Protein AF-A0A957CYF1-F1 (afdb_monomer_lite)

Foldseek 3Di:
DDDDDDDDDPDDDDDDDDDDDDDDDDDDDDDDPDDPDDDDDPDPPPDPPPPPPPPPPDPQPDDWDWAWDDQPEDEDDPWDKTKTWTWDAPDSVDRDDIKTKIKIKTAAPDPAADPDAAEDDDDDPQDAFSNCVNVVCVVCVVRSNHHIYMYIADPQHDPIPPHVDDVVVVVVVVVVVVVVVD

Sequence (182 aa):
MIHGVWVILFTGLWLTGCKSQATPEPVSTVSATETAVSSPTPRPTISPTLPPTVPPTNTPTYIPIFETADCRFTFTVDADIQCGYLIVPEDRANPGRTIRLHVAIVSSKSSDPAPDPVVYLNGGPGIHTLIATDYFVTLFDDILAQRDLILFDQRGTGYSEPALDCPETTEAVFAHIESDLD

pLDDT: mean 81.17, std 20.59, range [35.91, 98.69]

Structure (mmCIF, N/CA/C/O backbone):
data_AF-A0A957CYF1-F1
#
_entry.id   AF-A0A957CYF1-F1
#
loop_
_atom_site.group_PDB
_atom_site.id
_atom_site.type_symbol
_atom_site.label_atom_id
_atom_site.label_alt_id
_atom_site.label_comp_id
_atom_site.label_asym_id
_atom_site.label_entity_id
_atom_site.label_seq_id
_atom_site.pdbx_PDB_ins_code
_atom_site.Cartn_x
_atom_site.Cartn_y
_atom_site.Cartn_z
_atom_site.occupancy
_atom_site.B_iso_or_equiv
_atom_site.auth_seq_id
_atom_site.auth_comp_id
_atom_site.auth_asym_id
_atom_site.auth_atom_id
_atom_site.pdbx_PDB_model_num
ATOM 1 N N . MET A 1 1 ? 21.538 56.966 -51.058 1.00 35.91 1 MET A N 1
ATOM 2 C CA . MET A 1 1 ? 21.424 58.150 -50.182 1.00 35.91 1 MET A CA 1
ATOM 3 C C . MET A 1 1 ? 21.190 57.667 -48.751 1.00 35.91 1 MET A C 1
ATOM 5 O O . MET A 1 1 ? 20.213 56.972 -48.543 1.00 35.91 1 MET A O 1
ATOM 9 N N . ILE A 1 2 ? 22.223 57.763 -47.898 1.00 39.91 2 ILE A N 1
ATOM 10 C CA . ILE A 1 2 ? 22.269 58.520 -46.616 1.00 39.91 2 ILE A CA 1
ATOM 11 C C . ILE A 1 2 ? 21.519 57.802 -45.465 1.00 39.91 2 ILE A C 1
ATOM 13 O O . ILE A 1 2 ? 20.300 57.788 -45.444 1.00 39.91 2 ILE A O 1
ATOM 17 N N . HIS A 1 3 ? 22.223 56.962 -44.688 1.00 37.62 3 HIS A N 1
ATOM 18 C CA . HIS A 1 3 ? 22.737 57.180 -43.307 1.00 37.62 3 HIS A CA 1
ATOM 19 C C . HIS A 1 3 ? 21.686 57.083 -42.186 1.00 37.62 3 HIS A C 1
ATOM 21 O O . HIS A 1 3 ? 20.697 57.802 -42.200 1.00 37.62 3 HIS A O 1
ATOM 27 N N . GLY A 1 4 ? 21.975 56.272 -41.158 1.00 42.53 4 GLY A N 1
ATOM 28 C CA . GLY A 1 4 ? 21.226 56.296 -39.897 1.00 42.53 4 GLY A CA 1
ATOM 29 C C . GLY A 1 4 ? 21.506 55.130 -38.950 1.00 42.53 4 GLY A C 1
ATOM 30 O O . GLY A 1 4 ? 20.624 54.323 -38.694 1.00 42.53 4 GLY A O 1
ATOM 31 N N . VAL A 1 5 ? 22.736 55.038 -38.443 1.00 46.31 5 VAL A N 1
ATOM 32 C CA . VAL A 1 5 ? 23.133 54.189 -37.306 1.00 46.31 5 VAL A CA 1
ATOM 33 C C . VAL A 1 5 ? 22.483 54.713 -36.024 1.00 46.31 5 VAL A C 1
ATOM 35 O O . VAL A 1 5 ? 22.627 55.900 -35.768 1.00 46.31 5 VAL A O 1
ATOM 38 N N . TRP A 1 6 ? 21.892 53.849 -35.188 1.00 39.19 6 TRP A N 1
ATOM 39 C CA . TRP A 1 6 ? 21.914 54.009 -33.724 1.00 39.19 6 TRP A CA 1
ATOM 40 C C . TRP A 1 6 ? 22.028 52.643 -33.041 1.00 39.19 6 TRP A C 1
ATOM 42 O O . TRP A 1 6 ? 21.091 51.855 -32.962 1.00 39.19 6 TRP A O 1
ATOM 52 N N . VAL A 1 7 ? 23.248 52.390 -32.576 1.00 43.16 7 VAL A N 1
ATOM 53 C CA . VAL A 1 7 ? 23.640 51.337 -31.643 1.00 43.16 7 VAL A CA 1
ATOM 54 C C . VAL A 1 7 ? 23.098 51.720 -30.267 1.00 43.16 7 VAL A C 1
ATOM 56 O O . VAL A 1 7 ? 23.453 52.778 -29.752 1.00 43.16 7 VAL A O 1
ATOM 59 N N . ILE A 1 8 ? 22.267 50.874 -29.655 1.00 50.72 8 ILE A N 1
ATOM 60 C CA . ILE A 1 8 ? 21.931 51.000 -28.232 1.00 50.72 8 ILE A CA 1
ATOM 61 C C . ILE A 1 8 ? 22.809 50.013 -27.463 1.00 50.72 8 ILE A C 1
ATOM 63 O O . ILE A 1 8 ? 22.569 48.809 -27.437 1.00 50.72 8 ILE A O 1
ATOM 67 N N . LEU A 1 9 ? 23.868 50.566 -26.874 1.00 44.84 9 LEU A N 1
ATOM 68 C CA . LEU A 1 9 ? 24.709 49.951 -25.853 1.00 44.84 9 LEU A CA 1
ATOM 69 C C . LEU A 1 9 ? 23.899 49.801 -24.557 1.00 44.84 9 LEU A C 1
ATOM 71 O O . LEU A 1 9 ? 23.613 50.798 -23.899 1.00 44.84 9 LEU A O 1
ATOM 75 N N . PHE A 1 10 ? 23.578 48.571 -24.154 1.00 43.03 10 PHE A N 1
ATOM 76 C CA . PHE A 1 10 ? 23.208 48.283 -22.767 1.00 43.03 10 PHE A CA 1
ATOM 77 C C . PHE A 1 10 ? 24.483 48.011 -21.967 1.00 43.03 10 PHE A C 1
ATOM 79 O O . PHE A 1 10 ? 25.045 46.916 -21.974 1.00 43.03 10 PHE A O 1
ATOM 86 N N . THR A 1 11 ? 24.969 49.057 -21.307 1.00 50.25 11 THR A N 1
ATOM 87 C CA . THR A 1 11 ? 26.014 48.984 -20.289 1.00 50.25 11 THR A CA 1
ATOM 88 C C . THR A 1 11 ? 25.528 48.146 -19.110 1.00 50.25 11 THR A C 1
ATOM 90 O O . THR A 1 11 ? 24.538 48.487 -18.464 1.00 50.25 11 THR A O 1
ATOM 93 N N . GLY A 1 12 ? 26.239 47.052 -18.835 1.00 46.12 12 GLY A N 1
ATOM 94 C CA . GLY A 1 12 ? 26.025 46.204 -17.670 1.00 46.12 12 GLY A CA 1
ATOM 95 C C . GLY A 1 12 ? 26.302 46.961 -16.373 1.00 46.12 12 GLY A C 1
ATOM 96 O O . GLY A 1 12 ? 27.411 47.444 -16.143 1.00 46.12 12 GLY A O 1
ATOM 97 N N . LEU A 1 13 ? 25.280 47.046 -15.525 1.00 50.00 13 LEU A N 1
ATOM 98 C CA . LEU A 1 13 ? 25.379 47.547 -14.163 1.00 50.00 13 LEU A CA 1
ATOM 99 C C . LEU A 1 13 ? 25.848 46.396 -13.265 1.00 50.00 13 LEU A C 1
ATOM 101 O O . LEU A 1 13 ? 25.079 45.505 -12.912 1.00 50.00 13 LEU A O 1
ATOM 105 N N . TRP A 1 14 ? 27.137 46.406 -12.937 1.00 41.78 14 TRP A N 1
ATOM 106 C CA . TRP A 1 14 ? 27.725 45.532 -11.929 1.00 41.78 14 TRP A CA 1
ATOM 107 C C . TRP A 1 14 ? 27.227 45.959 -10.546 1.00 41.78 14 TRP A C 1
ATOM 109 O O . TRP A 1 14 ? 27.668 46.972 -10.008 1.00 41.78 14 TRP A O 1
ATOM 119 N N . LEU A 1 15 ? 26.313 45.182 -9.965 1.00 48.03 15 LEU A N 1
ATOM 120 C CA . LEU A 1 15 ? 26.029 45.237 -8.535 1.00 48.03 15 LEU A CA 1
ATOM 121 C C . LEU A 1 15 ? 27.096 44.414 -7.810 1.00 48.03 15 LEU A C 1
ATOM 123 O O . LEU A 1 15 ? 27.137 43.185 -7.863 1.00 48.03 15 LEU A O 1
ATOM 127 N N . THR A 1 16 ? 28.005 45.146 -7.184 1.00 54.62 16 THR A N 1
ATOM 128 C CA . THR A 1 16 ? 29.065 44.686 -6.294 1.00 54.62 16 THR A CA 1
ATOM 129 C C . THR A 1 16 ? 28.476 43.866 -5.146 1.00 54.62 16 THR A C 1
ATOM 131 O O . THR A 1 16 ? 27.739 44.382 -4.310 1.00 54.62 16 THR A O 1
ATOM 134 N N . GLY A 1 17 ? 28.821 42.579 -5.093 1.00 44.00 17 GLY A N 1
ATOM 135 C CA . GLY A 1 17 ? 28.510 41.714 -3.959 1.00 44.00 17 GLY A CA 1
ATOM 136 C C . GLY A 1 17 ? 29.271 42.137 -2.699 1.00 44.00 17 GLY A C 1
ATOM 137 O O . GLY A 1 17 ? 30.479 42.384 -2.741 1.00 44.00 17 GLY A O 1
ATOM 138 N N . CYS A 1 18 ? 28.571 42.183 -1.565 1.00 44.91 18 CYS A N 1
ATOM 139 C CA . CYS A 1 18 ? 29.176 42.280 -0.240 1.00 44.91 18 CYS A CA 1
ATOM 140 C C . CYS A 1 18 ? 29.977 41.004 0.051 1.00 44.91 18 CYS A C 1
ATOM 142 O O . CYS A 1 18 ? 29.428 39.955 0.380 1.00 44.91 18 CYS A O 1
ATOM 144 N N . LYS A 1 19 ? 31.300 41.101 -0.067 1.00 39.59 19 LYS A N 1
ATOM 145 C CA . LYS A 1 19 ? 32.243 40.073 0.368 1.00 39.59 19 LYS A CA 1
ATOM 146 C C . LYS A 1 19 ? 32.395 40.193 1.889 1.00 39.59 19 LYS A C 1
ATOM 148 O O . LYS A 1 19 ? 33.107 41.071 2.366 1.00 39.59 19 LYS A O 1
ATOM 153 N N . SER A 1 20 ? 31.693 39.351 2.646 1.00 43.12 20 SER A N 1
ATOM 154 C CA . SER A 1 20 ? 31.900 39.223 4.094 1.00 43.12 20 SER A CA 1
ATOM 155 C C . SER A 1 20 ? 33.261 38.564 4.331 1.00 43.12 20 SER A C 1
ATOM 157 O O . SER A 1 20 ? 33.451 37.386 4.026 1.00 43.12 20 SER A O 1
ATOM 159 N N . GLN A 1 21 ? 34.244 39.343 4.783 1.00 43.91 21 GLN A N 1
ATOM 160 C CA . GLN A 1 21 ? 35.520 38.825 5.266 1.00 43.91 21 GLN A CA 1
ATOM 161 C C . GLN A 1 21 ? 35.350 38.453 6.737 1.00 43.91 21 GLN A C 1
ATOM 163 O O . GLN A 1 21 ? 35.356 39.317 7.608 1.00 43.91 21 GLN A O 1
ATOM 168 N N . ALA A 1 22 ? 35.197 37.159 7.008 1.00 49.16 22 ALA A N 1
ATOM 169 C CA . ALA A 1 22 ? 35.424 36.625 8.340 1.00 49.16 22 ALA A CA 1
ATOM 170 C C . ALA A 1 22 ? 36.941 36.543 8.569 1.00 49.16 22 ALA A C 1
ATOM 172 O O . ALA A 1 22 ? 37.646 35.793 7.893 1.00 49.16 22 ALA A O 1
ATOM 173 N N . THR A 1 23 ? 37.441 37.355 9.494 1.00 49.06 23 THR A N 1
ATOM 174 C CA . THR A 1 23 ? 38.802 37.276 10.031 1.00 49.06 23 THR A CA 1
ATOM 175 C C . THR A 1 23 ? 38.924 35.993 10.859 1.00 49.06 23 THR A C 1
ATOM 177 O O . THR A 1 23 ? 38.136 35.825 11.788 1.00 49.06 23 THR A O 1
ATOM 180 N N . PRO A 1 24 ? 39.864 35.075 10.576 1.00 46.16 24 PRO A N 1
ATOM 181 C CA . PRO A 1 24 ? 40.107 33.955 11.474 1.00 46.16 24 PRO A CA 1
ATOM 182 C C . PRO A 1 24 ? 40.856 34.451 12.720 1.00 46.16 24 PRO A C 1
ATOM 184 O O . PRO A 1 24 ? 41.910 35.081 12.616 1.00 46.16 24 PRO A O 1
ATOM 187 N N . GLU A 1 25 ? 40.297 34.178 13.899 1.00 51.97 25 GLU A N 1
ATOM 188 C CA . GLU A 1 25 ? 40.976 34.365 15.182 1.00 51.97 25 GLU A CA 1
ATOM 189 C C . GLU A 1 25 ? 42.202 33.440 15.309 1.00 51.97 25 GLU A C 1
ATOM 191 O O . GLU A 1 25 ? 42.230 32.358 14.708 1.00 51.97 25 GLU A O 1
ATOM 196 N N . PRO A 1 26 ? 43.226 33.824 16.094 1.00 50.62 26 PRO A N 1
ATOM 197 C CA . PRO A 1 26 ? 44.392 32.983 16.316 1.00 50.62 26 PRO A CA 1
ATOM 198 C C . PRO A 1 26 ? 44.005 31.777 17.181 1.00 50.62 26 PRO A C 1
ATOM 200 O O . PRO A 1 26 ? 43.889 31.865 18.403 1.00 50.62 26 PRO A O 1
ATOM 203 N N . VAL A 1 27 ? 43.824 30.624 16.538 1.00 54.25 27 VAL A N 1
ATOM 204 C CA . VAL A 1 27 ? 43.662 29.342 17.229 1.00 54.25 27 VAL A CA 1
ATOM 205 C C . VAL A 1 27 ? 44.962 29.033 17.969 1.00 54.25 27 VAL A C 1
ATOM 207 O O . VAL A 1 27 ? 46.034 28.953 17.371 1.00 54.25 27 VAL A O 1
ATOM 210 N N . SER A 1 28 ? 44.864 28.878 19.287 1.00 48.31 28 SER A N 1
ATOM 211 C CA . SER A 1 28 ? 45.978 28.456 20.133 1.00 48.31 28 SER A CA 1
ATOM 212 C C . SER A 1 28 ? 46.478 27.082 19.694 1.00 48.31 28 SER A C 1
ATOM 214 O O . SER A 1 28 ? 45.730 26.105 19.688 1.00 48.31 28 SER A O 1
ATOM 216 N N . THR A 1 29 ? 47.754 27.013 19.327 1.00 44.16 29 THR A N 1
ATOM 217 C CA . THR A 1 29 ? 48.447 25.774 18.977 1.00 44.16 29 THR A CA 1
ATOM 218 C C . THR A 1 29 ? 48.540 24.878 20.209 1.00 44.16 29 THR A C 1
ATOM 220 O O . THR A 1 29 ? 49.368 25.103 21.091 1.00 44.16 29 THR A O 1
ATOM 223 N N . VAL A 1 30 ? 47.700 23.847 20.281 1.00 53.81 30 VAL A N 1
ATOM 224 C CA . VAL A 1 30 ? 47.903 22.736 21.214 1.00 53.81 30 VAL A CA 1
ATOM 225 C C . VAL A 1 30 ? 48.860 21.756 20.543 1.00 53.81 30 VAL A C 1
ATOM 227 O O . VAL A 1 30 ? 48.537 21.181 19.505 1.00 53.81 30 VAL A O 1
ATOM 230 N N . SER A 1 31 ? 50.052 21.590 21.122 1.00 53.38 31 SER A N 1
ATOM 231 C CA . SER A 1 31 ? 50.995 20.529 20.756 1.00 53.38 31 SER A CA 1
ATOM 232 C C . SER A 1 31 ? 50.311 19.171 20.874 1.00 53.38 31 SER A C 1
ATOM 234 O O . SER A 1 31 ? 50.086 18.678 21.979 1.00 53.38 31 SER A O 1
ATOM 236 N N . ALA A 1 32 ? 50.009 18.550 19.738 1.00 53.00 32 ALA A N 1
ATOM 237 C CA . ALA A 1 32 ? 49.683 17.138 19.692 1.00 53.00 32 ALA A CA 1
ATOM 238 C C . ALA A 1 32 ? 50.988 16.349 19.856 1.00 53.00 32 ALA A C 1
ATOM 240 O O . ALA A 1 32 ? 51.851 16.353 18.981 1.00 53.00 32 ALA A O 1
ATOM 241 N N . THR A 1 33 ? 51.146 15.688 21.001 1.00 46.69 33 THR A N 1
ATOM 242 C CA . THR A 1 33 ? 52.098 14.589 21.137 1.00 46.69 33 THR A CA 1
ATOM 243 C C . THR A 1 33 ? 51.682 13.501 20.154 1.00 46.69 33 THR A C 1
ATOM 245 O O . THR A 1 33 ? 50.613 12.904 20.283 1.00 46.69 33 THR A O 1
ATOM 248 N N . GLU A 1 34 ? 52.521 13.285 19.147 1.00 53.53 34 GLU A N 1
ATOM 249 C CA . GLU A 1 34 ? 52.361 12.268 18.117 1.00 53.53 34 GLU A CA 1
ATOM 250 C C . GLU A 1 34 ? 52.464 10.885 18.774 1.00 53.53 34 GLU A C 1
ATOM 252 O O . GLU A 1 34 ? 53.539 10.326 18.982 1.00 53.53 34 GLU A O 1
ATOM 257 N N . THR A 1 35 ? 51.316 10.350 19.185 1.00 45.97 35 THR A N 1
ATOM 258 C CA . THR A 1 35 ? 51.210 8.938 19.540 1.00 45.97 35 THR A CA 1
ATOM 259 C C . THR A 1 35 ? 51.143 8.189 18.222 1.00 45.97 35 THR A C 1
ATOM 261 O O . THR A 1 35 ? 50.195 8.377 17.461 1.00 45.97 35 THR A O 1
ATOM 264 N N . ALA A 1 36 ? 52.171 7.391 17.937 1.00 57.75 36 ALA A N 1
ATOM 265 C CA . ALA A 1 36 ? 52.254 6.564 16.744 1.00 57.75 36 ALA A CA 1
ATOM 266 C C . ALA A 1 36 ? 50.940 5.790 16.541 1.00 57.75 36 ALA A C 1
ATOM 268 O O . ALA A 1 36 ? 50.605 4.880 17.303 1.00 57.75 36 ALA A O 1
ATOM 269 N N . VAL A 1 37 ? 50.185 6.184 15.514 1.00 49.81 37 VAL A N 1
ATOM 270 C CA . VAL A 1 37 ? 48.997 5.470 15.056 1.00 49.81 37 VAL A CA 1
ATOM 271 C C . VAL A 1 37 ? 49.493 4.175 14.432 1.00 49.81 37 VAL A C 1
ATOM 273 O O . VAL A 1 37 ? 50.046 4.162 13.334 1.00 49.81 37 VAL A O 1
ATOM 276 N N . SER A 1 38 ? 49.346 3.085 15.183 1.00 58.41 38 SER A N 1
ATOM 277 C CA . SER A 1 38 ? 49.507 1.731 14.667 1.00 58.41 38 SER A CA 1
ATOM 278 C C . SER A 1 38 ? 48.637 1.566 13.421 1.00 58.41 38 SER A C 1
ATOM 280 O O . SER A 1 38 ? 47.479 1.991 13.409 1.00 58.41 38 SER A O 1
ATOM 282 N N . SER A 1 39 ? 49.221 0.979 12.379 1.00 68.38 39 SER A N 1
ATOM 283 C CA . SER A 1 39 ? 48.611 0.708 11.078 1.00 68.38 39 SER A CA 1
ATOM 284 C C . SER A 1 39 ? 47.154 0.236 11.183 1.00 68.38 39 SER A C 1
ATOM 286 O O . SER A 1 39 ? 46.837 -0.552 12.079 1.00 68.38 39 SER A O 1
ATOM 288 N N . PRO A 1 40 ? 46.259 0.635 10.258 1.00 64.88 40 PRO A N 1
ATOM 289 C CA . PRO A 1 40 ? 44.903 0.112 10.245 1.00 64.88 40 PRO A CA 1
ATOM 290 C C . PRO A 1 40 ? 44.954 -1.399 10.002 1.00 64.88 40 PRO A C 1
ATOM 292 O O . PRO A 1 40 ? 45.352 -1.863 8.933 1.00 64.88 40 PRO A O 1
ATOM 295 N N . THR A 1 41 ? 44.547 -2.174 11.005 1.00 69.81 41 THR A N 1
ATOM 296 C CA . THR A 1 41 ? 44.233 -3.593 10.838 1.00 69.81 41 THR A CA 1
ATOM 297 C C . THR A 1 41 ? 43.216 -3.719 9.700 1.00 69.81 41 THR A C 1
ATOM 299 O O . THR A 1 41 ? 42.208 -3.003 9.731 1.00 69.81 41 THR A O 1
ATOM 302 N N . PRO A 1 42 ? 43.429 -4.587 8.693 1.00 62.31 42 PRO A N 1
ATOM 303 C CA . PRO A 1 42 ? 42.440 -4.796 7.646 1.00 62.31 42 PRO A CA 1
ATOM 304 C C . PRO A 1 42 ? 41.110 -5.185 8.296 1.00 62.31 42 PRO A C 1
ATOM 306 O O . PRO A 1 42 ? 41.030 -6.164 9.040 1.00 62.31 42 PRO A O 1
ATOM 309 N N . ARG A 1 43 ? 40.071 -4.376 8.053 1.00 66.19 43 ARG A N 1
ATOM 310 C CA . ARG A 1 43 ? 38.707 -4.685 8.484 1.00 66.19 43 ARG A CA 1
ATOM 311 C C . ARG A 1 43 ? 38.360 -6.053 7.889 1.00 66.19 43 ARG A C 1
ATOM 313 O O . ARG A 1 43 ? 38.506 -6.206 6.676 1.00 66.19 43 ARG A O 1
ATOM 320 N N . PRO A 1 44 ? 37.928 -7.041 8.691 1.00 61.59 44 PRO A N 1
ATOM 321 C CA . PRO A 1 44 ? 37.481 -8.303 8.133 1.00 61.59 44 PRO A CA 1
ATOM 322 C C . PRO A 1 44 ? 36.373 -8.004 7.125 1.00 61.59 44 PRO A C 1
ATOM 324 O O . PRO A 1 44 ? 35.402 -7.315 7.448 1.00 61.59 44 PRO A O 1
ATOM 327 N N . THR A 1 45 ? 36.541 -8.480 5.894 1.00 60.34 45 THR A N 1
ATOM 328 C CA . THR A 1 45 ? 35.477 -8.506 4.894 1.00 60.34 45 THR A CA 1
ATOM 329 C C . THR A 1 45 ? 34.403 -9.442 5.426 1.00 60.34 45 THR A C 1
ATOM 331 O O . THR A 1 45 ? 34.463 -10.655 5.230 1.00 60.34 45 THR A O 1
ATOM 334 N N . ILE A 1 46 ? 33.444 -8.892 6.169 1.00 58.06 46 ILE A N 1
ATOM 335 C CA . ILE A 1 46 ? 32.233 -9.610 6.539 1.00 58.06 46 ILE A CA 1
ATOM 336 C C . ILE A 1 46 ? 31.465 -9.751 5.228 1.00 58.06 46 ILE A C 1
ATOM 338 O O . ILE A 1 46 ? 30.807 -8.811 4.787 1.00 58.06 46 ILE A O 1
ATOM 342 N N . SER A 1 47 ? 31.605 -10.896 4.553 1.00 65.81 47 SER A N 1
ATOM 343 C CA . SER A 1 47 ? 30.616 -11.273 3.543 1.00 65.81 47 SER A CA 1
ATOM 344 C C . SER A 1 47 ? 29.256 -11.205 4.232 1.00 65.81 47 SER A C 1
ATOM 346 O O . SER A 1 47 ? 29.146 -11.782 5.322 1.00 65.81 47 SER A O 1
ATOM 348 N N . PRO A 1 48 ? 28.245 -10.515 3.671 1.00 63.41 48 PRO A N 1
ATOM 349 C CA . PRO A 1 48 ? 26.892 -10.593 4.190 1.00 63.41 48 PRO A CA 1
ATOM 350 C C . PRO A 1 48 ? 26.452 -12.048 4.047 1.00 63.41 48 PRO A C 1
ATOM 352 O O . PRO A 1 48 ? 25.980 -12.491 3.005 1.00 63.41 48 PRO A O 1
ATOM 355 N N . THR A 1 49 ? 26.701 -12.829 5.091 1.00 63.72 49 THR A N 1
ATOM 356 C CA . THR A 1 49 ? 26.124 -14.151 5.229 1.00 63.72 49 THR A CA 1
ATOM 357 C C . THR A 1 49 ? 24.665 -13.854 5.482 1.00 63.72 49 THR A C 1
ATOM 359 O O . THR A 1 49 ? 24.328 -13.327 6.544 1.00 63.72 49 THR A O 1
ATOM 362 N N . LEU A 1 50 ? 23.829 -14.082 4.465 1.00 63.53 50 LEU A N 1
ATOM 363 C CA . LEU A 1 50 ? 22.383 -14.063 4.626 1.00 63.53 50 LEU A CA 1
ATOM 364 C C . LEU A 1 50 ? 22.080 -14.841 5.914 1.00 63.53 50 LEU A C 1
ATOM 366 O O . LEU A 1 50 ? 22.563 -15.974 6.041 1.00 63.53 50 LEU A O 1
ATOM 370 N N . PRO A 1 51 ? 21.393 -14.239 6.905 1.00 69.44 51 PRO A N 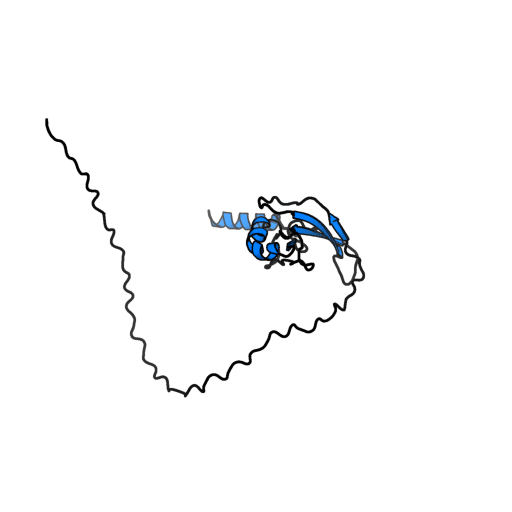1
ATOM 371 C CA . PRO A 1 51 ? 21.017 -14.969 8.102 1.00 69.44 51 PRO A CA 1
ATOM 372 C C . PRO A 1 51 ? 20.320 -16.265 7.675 1.00 69.44 51 PRO A C 1
ATOM 374 O O . PRO A 1 51 ? 19.616 -16.259 6.660 1.00 69.44 51 PRO A O 1
ATOM 377 N N . PRO A 1 52 ? 20.539 -17.381 8.393 1.00 61.22 52 PRO A N 1
ATOM 378 C CA . PRO A 1 52 ? 19.882 -18.633 8.061 1.00 61.22 52 PRO A CA 1
ATOM 379 C C . PRO A 1 52 ? 18.386 -18.365 7.919 1.00 61.22 52 PRO A C 1
ATOM 381 O O . PRO A 1 52 ? 17.791 -17.740 8.798 1.00 61.22 52 PRO A O 1
ATOM 384 N N . THR A 1 53 ? 17.807 -18.797 6.798 1.00 58.41 53 THR A N 1
ATOM 385 C CA . THR A 1 53 ? 16.367 -18.756 6.549 1.00 58.41 53 THR A CA 1
ATOM 386 C C . THR A 1 53 ? 15.694 -19.579 7.639 1.00 58.41 53 THR A C 1
ATOM 388 O O . THR A 1 53 ? 15.538 -20.790 7.503 1.00 58.41 53 THR A O 1
ATOM 391 N N . VAL A 1 54 ? 15.362 -18.948 8.765 1.00 59.44 54 VAL A N 1
ATOM 392 C CA . VAL A 1 54 ? 14.507 -19.551 9.781 1.00 59.44 54 VAL A CA 1
ATOM 393 C C . VAL A 1 54 ? 13.155 -19.701 9.093 1.00 59.44 54 VAL A C 1
ATOM 395 O O . VAL A 1 54 ? 12.573 -18.680 8.713 1.00 59.44 54 VAL A O 1
ATOM 398 N N . PRO A 1 55 ? 12.662 -20.932 8.863 1.00 61.41 55 PRO A N 1
ATOM 399 C CA . PRO A 1 55 ? 11.316 -21.112 8.349 1.00 61.41 55 PRO A CA 1
ATOM 400 C C . PRO A 1 55 ? 10.370 -20.354 9.282 1.00 61.41 55 PRO A C 1
ATOM 402 O O . PRO A 1 55 ? 10.555 -20.446 10.498 1.00 61.41 55 PRO A O 1
ATOM 405 N N . PRO A 1 56 ? 9.393 -19.586 8.776 1.00 61.41 56 PRO A N 1
ATOM 406 C CA . PRO A 1 56 ? 8.433 -18.929 9.649 1.00 61.41 56 PRO A CA 1
ATOM 407 C C . PRO A 1 56 ? 7.740 -20.001 10.503 1.00 61.41 56 PRO A C 1
ATOM 409 O O . PRO A 1 56 ? 6.923 -20.773 10.013 1.00 61.41 56 PRO A O 1
ATOM 412 N N . THR A 1 57 ? 8.095 -20.074 11.787 1.00 55.47 57 THR A N 1
ATOM 413 C CA . THR A 1 57 ? 7.597 -21.100 12.723 1.00 55.47 57 THR A CA 1
ATOM 414 C C . THR A 1 57 ? 6.099 -20.950 13.011 1.00 55.47 57 THR A C 1
ATOM 416 O O . THR A 1 57 ? 5.457 -21.870 13.506 1.00 55.47 57 THR A O 1
ATOM 419 N N . ASN A 1 58 ? 5.503 -19.812 12.661 1.00 66.44 58 ASN A N 1
ATOM 420 C CA . ASN A 1 58 ? 4.104 -19.527 12.936 1.00 66.44 58 ASN A CA 1
ATOM 421 C C . ASN A 1 58 ? 3.265 -19.823 11.695 1.00 66.44 58 ASN A C 1
ATOM 423 O O . ASN A 1 58 ? 3.030 -18.935 10.876 1.00 66.44 58 ASN A O 1
ATOM 427 N N . THR A 1 59 ? 2.791 -21.065 11.565 1.00 72.25 59 THR A N 1
ATOM 428 C CA . THR A 1 59 ? 1.647 -21.322 10.682 1.00 72.25 59 THR A CA 1
ATOM 429 C C . THR A 1 59 ? 0.474 -20.509 11.232 1.00 72.25 59 THR A C 1
ATOM 431 O O . THR A 1 59 ? 0.105 -20.717 12.392 1.00 72.25 59 THR A O 1
ATOM 434 N N . PRO A 1 60 ? -0.080 -19.544 10.478 1.00 75.06 60 PRO A N 1
ATOM 435 C CA . PRO A 1 60 ? -1.201 -18.762 10.969 1.00 75.06 60 PRO A CA 1
ATOM 436 C C . PRO A 1 60 ? -2.384 -19.697 11.239 1.00 75.06 60 PRO A C 1
ATOM 438 O O . PRO A 1 60 ? -2.704 -20.568 10.437 1.00 75.06 60 PRO A O 1
ATOM 441 N N . THR A 1 61 ? -3.057 -19.502 12.370 1.00 86.88 61 THR A N 1
ATOM 442 C CA . THR A 1 61 ? -4.299 -20.213 12.730 1.00 86.88 61 THR A CA 1
ATOM 443 C C . THR A 1 61 ? -5.522 -19.681 11.976 1.00 86.88 61 THR A C 1
ATOM 445 O O . THR A 1 61 ? -6.654 -20.056 12.272 1.00 86.88 61 THR A O 1
ATOM 448 N N . TYR A 1 62 ? -5.300 -18.798 11.002 1.00 88.19 62 TYR A N 1
ATOM 449 C CA . TYR A 1 62 ? -6.310 -18.167 10.168 1.00 88.19 62 TYR A CA 1
ATOM 450 C C . TYR A 1 62 ? -5.882 -18.215 8.701 1.00 88.19 62 TYR A C 1
ATOM 452 O O . TYR A 1 62 ? -4.693 -18.285 8.386 1.00 88.19 62 TYR A O 1
ATOM 460 N N . ILE A 1 63 ? -6.863 -18.124 7.808 1.00 91.06 63 ILE A N 1
ATOM 461 C CA . ILE A 1 63 ? -6.638 -18.024 6.367 1.00 91.06 63 ILE A CA 1
ATOM 462 C C . ILE A 1 63 ? -6.750 -16.541 5.984 1.00 91.06 63 ILE A C 1
ATOM 464 O O . ILE A 1 63 ? -7.821 -15.965 6.187 1.00 91.06 63 ILE A O 1
ATOM 468 N N . PRO A 1 64 ? -5.679 -15.893 5.488 1.00 93.06 64 PRO A N 1
ATOM 469 C CA . PRO A 1 64 ? -5.790 -14.557 4.915 1.00 93.06 64 PRO A CA 1
ATOM 470 C C . PRO A 1 64 ? -6.596 -14.616 3.613 1.00 93.06 64 PRO A C 1
ATOM 472 O O . PRO A 1 64 ? -6.432 -15.545 2.821 1.00 93.06 64 PRO A O 1
ATOM 475 N N . ILE A 1 65 ? -7.448 -13.619 3.387 1.00 96.88 65 ILE A N 1
ATOM 476 C CA . ILE A 1 65 ? -8.267 -13.511 2.173 1.00 96.88 65 ILE A CA 1
ATOM 477 C C . ILE A 1 65 ? -7.853 -12.239 1.440 1.00 96.88 65 ILE A C 1
ATOM 479 O O . ILE A 1 65 ? -7.722 -11.190 2.064 1.00 96.88 65 ILE A O 1
ATOM 483 N N . PHE A 1 66 ? -7.647 -12.329 0.129 1.00 98.00 66 PHE A N 1
ATOM 484 C CA . PHE A 1 66 ? -7.490 -11.161 -0.729 1.00 98.00 66 PHE A CA 1
ATOM 485 C C . PHE A 1 66 ? -8.736 -11.008 -1.597 1.00 98.00 66 PHE A C 1
ATOM 487 O O . PHE A 1 66 ? -9.091 -11.927 -2.335 1.00 98.00 66 PHE A O 1
ATOM 494 N N . GLU A 1 67 ? -9.400 -9.862 -1.493 1.00 98.25 67 GLU A N 1
ATOM 495 C CA . GLU A 1 67 ? -10.579 -9.524 -2.292 1.00 98.25 67 GLU A CA 1
ATOM 496 C C . GLU A 1 67 ? -10.246 -8.354 -3.214 1.00 98.25 67 GLU A C 1
ATOM 498 O O . GLU A 1 67 ? -9.898 -7.274 -2.740 1.00 98.25 67 GLU A O 1
ATOM 503 N N . THR A 1 68 ? -10.359 -8.544 -4.529 1.00 98.50 68 THR A N 1
ATOM 504 C CA . THR A 1 68 ? -10.184 -7.457 -5.502 1.00 98.50 68 THR A CA 1
ATOM 505 C C . THR A 1 68 ? -11.218 -6.356 -5.265 1.00 98.50 68 THR A C 1
ATOM 507 O O . THR A 1 68 ? -12.385 -6.634 -4.983 1.00 98.50 68 THR A O 1
ATOM 510 N N . ALA A 1 69 ? -10.792 -5.103 -5.391 1.00 98.31 69 ALA A N 1
ATOM 511 C CA . ALA A 1 69 ? -11.634 -3.928 -5.211 1.00 98.31 69 ALA A CA 1
ATOM 512 C C . ALA A 1 69 ? -11.114 -2.764 -6.060 1.00 98.31 69 ALA A C 1
ATOM 514 O O . ALA A 1 69 ? -9.984 -2.790 -6.546 1.00 98.31 69 ALA A O 1
ATOM 515 N N . ASP A 1 70 ? -11.921 -1.715 -6.194 1.00 98.19 70 ASP A N 1
ATOM 516 C CA . ASP A 1 70 ? -11.494 -0.500 -6.879 1.00 98.19 70 ASP A CA 1
ATOM 517 C C . ASP A 1 70 ? -10.335 0.185 -6.135 1.00 98.19 70 ASP A C 1
ATOM 519 O O . ASP A 1 70 ? -10.274 0.224 -4.895 1.00 98.19 70 ASP A O 1
ATOM 523 N N . CYS A 1 71 ? -9.420 0.781 -6.900 1.00 97.94 71 CYS A N 1
ATOM 524 C CA . CYS A 1 71 ? -8.415 1.674 -6.339 1.00 97.94 71 CYS A CA 1
ATOM 525 C C . CYS A 1 71 ? -9.109 2.915 -5.774 1.00 97.94 71 CYS A C 1
ATOM 527 O O . CYS A 1 71 ? -9.778 3.653 -6.493 1.00 97.94 71 CYS A O 1
ATOM 529 N N . ARG A 1 72 ? -8.958 3.150 -4.466 1.00 97.19 72 ARG A N 1
ATOM 530 C CA . ARG A 1 72 ? -9.605 4.279 -3.770 1.00 97.19 72 ARG A CA 1
ATOM 531 C C . ARG A 1 72 ? -8.818 5.588 -3.862 1.00 97.19 72 ARG A C 1
ATOM 533 O O . ARG A 1 72 ? -9.213 6.585 -3.266 1.00 97.19 72 ARG A O 1
ATOM 540 N N . PHE A 1 73 ? -7.736 5.574 -4.630 1.00 95.44 73 PHE A N 1
ATOM 541 C CA . PHE A 1 73 ? -6.893 6.709 -4.963 1.00 95.44 73 PHE A CA 1
ATOM 542 C C . PHE A 1 73 ? -6.842 6.880 -6.481 1.00 95.44 73 PHE A C 1
ATOM 544 O O . PHE A 1 73 ? -7.062 5.937 -7.242 1.00 95.44 73 PHE A O 1
ATOM 551 N N . THR A 1 74 ? -6.528 8.092 -6.919 1.00 95.88 74 THR A N 1
ATOM 552 C CA . THR A 1 74 ? -6.260 8.399 -8.325 1.00 95.88 74 THR A CA 1
ATOM 553 C C . THR A 1 74 ? -4.766 8.299 -8.601 1.00 95.88 74 THR A C 1
ATOM 555 O O . THR A 1 74 ? -3.965 8.698 -7.758 1.00 95.88 74 THR A O 1
ATOM 558 N N . PHE A 1 75 ? -4.401 7.834 -9.789 1.00 95.69 75 PHE A N 1
ATOM 559 C CA . PHE A 1 75 ? -3.020 7.760 -10.258 1.00 95.69 75 PHE A CA 1
ATOM 560 C C . PHE A 1 75 ? -2.949 8.210 -11.719 1.00 95.69 75 PHE A C 1
ATOM 562 O O . PHE A 1 75 ? -3.941 8.124 -12.450 1.00 95.69 75 PHE A O 1
ATOM 569 N N . THR A 1 76 ? -1.799 8.739 -12.128 1.00 96.38 76 THR A N 1
ATOM 570 C CA . THR A 1 76 ? -1.560 9.240 -13.495 1.00 96.38 76 THR A CA 1
ATOM 571 C C . THR A 1 76 ? -0.410 8.535 -14.201 1.00 96.38 76 THR A C 1
ATOM 573 O O . THR A 1 76 ? -0.213 8.732 -15.401 1.00 96.38 76 THR A O 1
ATOM 576 N N . VAL A 1 77 ? 0.340 7.705 -13.475 1.00 94.69 77 VAL A N 1
ATOM 577 C CA . VAL A 1 77 ? 1.400 6.874 -14.045 1.00 94.69 77 VAL A CA 1
ATOM 578 C C . VAL A 1 77 ? 0.840 5.833 -15.012 1.00 94.69 77 VAL A C 1
ATOM 580 O O . VAL A 1 77 ? -0.224 5.258 -14.789 1.00 94.69 77 VAL A O 1
ATOM 583 N N . ASP A 1 78 ? 1.593 5.576 -16.080 1.00 94.81 78 ASP A N 1
ATOM 584 C CA . ASP A 1 78 ? 1.322 4.490 -17.021 1.00 94.81 78 ASP A CA 1
ATOM 585 C C . ASP A 1 78 ? 1.824 3.167 -16.424 1.00 94.81 78 ASP A C 1
ATOM 587 O O . ASP A 1 78 ? 2.968 2.755 -16.631 1.00 94.81 78 ASP A O 1
ATOM 591 N N . ALA A 1 79 ? 0.989 2.558 -15.585 1.00 96.25 79 ALA A N 1
ATOM 592 C CA . ALA A 1 79 ? 1.256 1.281 -14.943 1.00 96.25 79 ALA A CA 1
ATOM 593 C C . ALA A 1 79 ? -0.031 0.459 -14.828 1.00 96.25 79 ALA A C 1
ATOM 595 O O . ALA A 1 79 ? -1.118 1.008 -14.640 1.00 96.25 79 ALA A O 1
ATOM 596 N N . ASP A 1 80 ? 0.108 -0.864 -14.903 1.00 97.81 80 ASP A N 1
ATOM 597 C CA . ASP A 1 80 ? -0.981 -1.787 -14.597 1.00 97.81 80 ASP A CA 1
ATOM 598 C C . ASP A 1 80 ? -1.059 -1.978 -13.077 1.00 97.81 80 ASP A C 1
ATOM 600 O O . ASP A 1 80 ? -0.102 -2.435 -12.444 1.00 97.81 80 ASP A O 1
ATOM 604 N N . ILE A 1 81 ? -2.173 -1.544 -12.485 1.00 98.50 81 ILE A N 1
ATOM 605 C CA . ILE A 1 81 ? -2.377 -1.516 -11.037 1.00 98.50 81 ILE A CA 1
ATOM 606 C C . ILE A 1 81 ? -3.668 -2.254 -10.699 1.00 98.50 81 ILE A C 1
ATOM 608 O O . ILE A 1 81 ? -4.768 -1.799 -11.021 1.00 98.50 81 ILE A O 1
ATOM 612 N N . GLN A 1 82 ? -3.536 -3.362 -9.969 1.00 98.50 82 GLN A N 1
ATOM 613 C CA . GLN A 1 82 ? -4.659 -4.067 -9.366 1.00 98.50 82 GLN A CA 1
ATOM 614 C C . GLN A 1 82 ? -4.788 -3.688 -7.894 1.00 98.50 82 GLN A C 1
ATOM 616 O O . GLN A 1 82 ? -3.855 -3.846 -7.109 1.00 98.50 82 GLN A O 1
ATOM 621 N N . CYS A 1 83 ? -5.983 -3.264 -7.499 1.00 98.69 83 CYS A N 1
ATOM 622 C CA . CYS A 1 83 ? -6.290 -2.968 -6.111 1.00 98.69 83 CYS A CA 1
ATOM 623 C C . CYS A 1 83 ? -7.147 -4.048 -5.450 1.00 98.69 83 CYS A C 1
ATOM 625 O O . CYS A 1 83 ? -7.861 -4.822 -6.095 1.00 98.69 83 CYS A O 1
ATOM 627 N N . GLY A 1 84 ? -7.076 -4.100 -4.125 1.00 98.62 84 GLY A N 1
ATOM 628 C CA . GLY A 1 84 ? -7.887 -5.004 -3.330 1.00 98.62 84 GLY A CA 1
ATOM 629 C C . GLY A 1 84 ? -7.704 -4.805 -1.839 1.00 98.62 84 GLY A C 1
ATOM 630 O O . GLY A 1 84 ? -6.970 -3.929 -1.384 1.00 98.62 84 GLY A O 1
ATOM 631 N N . TYR A 1 85 ? -8.382 -5.649 -1.077 1.00 98.69 85 TYR A N 1
ATOM 632 C CA . TYR A 1 85 ? -8.285 -5.697 0.367 1.00 98.69 85 TYR A CA 1
ATOM 633 C C . TYR A 1 85 ? -7.690 -7.020 0.824 1.00 98.69 85 TYR A C 1
ATOM 635 O O . TYR A 1 85 ? -8.227 -8.090 0.539 1.00 98.69 85 TYR A O 1
ATOM 643 N N . LEU A 1 86 ? -6.616 -6.936 1.605 1.00 98.31 86 LEU A N 1
ATOM 644 C CA . LEU A 1 86 ? -6.112 -8.053 2.389 1.00 98.31 86 LEU A CA 1
ATOM 645 C C . LEU A 1 86 ? -6.859 -8.098 3.729 1.00 98.31 86 LEU A C 1
ATOM 647 O O . LEU A 1 86 ? -6.678 -7.236 4.592 1.00 98.31 86 LEU A O 1
ATOM 651 N N . ILE A 1 87 ? -7.699 -9.114 3.900 1.00 98.19 87 ILE A N 1
ATOM 652 C CA . ILE A 1 87 ? -8.532 -9.330 5.081 1.00 98.19 87 ILE A CA 1
ATOM 653 C C . ILE A 1 87 ? -7.815 -10.277 6.034 1.00 98.19 87 ILE A C 1
ATOM 655 O O . ILE A 1 87 ? -7.510 -11.427 5.702 1.00 98.19 87 ILE A O 1
ATOM 659 N N . VAL A 1 88 ? -7.537 -9.777 7.236 1.00 97.00 88 VAL A N 1
ATOM 660 C CA . VAL A 1 88 ? -6.763 -10.484 8.264 1.00 97.00 88 VAL A CA 1
ATOM 661 C C . VAL A 1 88 ? -7.338 -10.223 9.655 1.00 97.00 88 VAL A C 1
ATOM 663 O O . VAL A 1 88 ? -8.007 -9.209 9.859 1.00 97.00 88 VAL A O 1
ATOM 666 N N . PRO A 1 89 ? -7.066 -11.088 10.646 1.00 96.62 89 PRO A N 1
ATOM 667 C CA . PRO A 1 89 ? -7.418 -10.818 12.027 1.00 96.62 89 PRO A CA 1
ATOM 668 C C . PRO A 1 89 ? -6.770 -9.536 12.544 1.00 96.62 89 PRO A C 1
ATOM 670 O O . PRO A 1 89 ? -5.593 -9.245 12.294 1.00 96.62 89 PRO A O 1
ATOM 673 N N . GLU A 1 90 ? -7.540 -8.795 13.328 1.00 95.94 90 GLU A N 1
ATOM 674 C CA . GLU A 1 90 ? -7.044 -7.671 14.107 1.00 95.94 90 GLU A CA 1
ATOM 675 C C . GLU A 1 90 ? -6.025 -8.160 15.149 1.00 95.94 90 GLU A C 1
ATOM 677 O O . GLU A 1 90 ? -4.913 -7.646 15.220 1.00 95.94 90 GLU A O 1
ATOM 682 N N . ASP A 1 91 ? -6.334 -9.218 15.892 1.00 94.44 91 ASP A N 1
ATOM 683 C CA . ASP A 1 91 ? -5.379 -9.897 16.769 1.00 94.44 91 ASP A CA 1
ATOM 684 C C . ASP A 1 91 ? -4.991 -11.252 16.158 1.00 94.44 91 ASP A C 1
ATOM 686 O O . ASP A 1 91 ? -5.836 -12.117 15.936 1.00 94.44 91 ASP A O 1
ATOM 690 N N . ARG A 1 92 ? -3.698 -11.439 15.866 1.00 91.25 92 ARG A N 1
ATOM 691 C CA . ARG A 1 92 ? -3.175 -12.699 15.311 1.00 91.25 92 ARG A CA 1
ATOM 692 C C . ARG A 1 92 ? -3.013 -13.792 16.369 1.00 91.25 92 ARG A C 1
ATOM 694 O O . ARG A 1 92 ? -2.977 -14.961 15.998 1.00 91.25 92 ARG A O 1
ATOM 701 N N . ALA A 1 93 ? -2.893 -13.427 17.647 1.00 91.06 93 ALA A N 1
ATOM 702 C CA . ALA A 1 93 ? -2.802 -14.374 18.755 1.00 91.06 93 ALA A CA 1
ATOM 703 C C . ALA A 1 93 ? -4.188 -14.882 19.179 1.00 91.06 93 ALA A C 1
ATOM 705 O O . ALA A 1 93 ? -4.326 -16.054 19.519 1.00 91.06 93 ALA A O 1
ATOM 706 N N . ASN A 1 94 ? -5.214 -14.027 19.090 1.00 90.19 94 ASN A N 1
ATOM 707 C CA . ASN A 1 94 ? -6.609 -14.373 19.374 1.00 90.19 94 ASN A CA 1
ATOM 708 C C . ASN A 1 94 ? -7.517 -13.967 18.198 1.00 90.19 94 ASN A C 1
ATOM 710 O O . ASN A 1 94 ? -8.202 -12.942 18.275 1.00 90.19 94 ASN A O 1
ATOM 714 N N . PRO A 1 95 ? -7.524 -14.740 17.094 1.00 90.19 95 PRO A N 1
ATOM 715 C CA . PRO A 1 95 ? -8.310 -14.400 15.915 1.00 90.19 95 PRO A CA 1
ATOM 716 C C . PRO A 1 95 ? -9.799 -14.247 16.244 1.00 90.19 95 PRO A C 1
ATOM 718 O O . PRO A 1 95 ? -10.440 -15.170 16.741 1.00 90.19 95 PRO A O 1
ATOM 721 N N . GLY A 1 96 ? -10.343 -13.069 15.949 1.00 91.50 96 GLY A N 1
ATOM 722 C CA . GLY A 1 96 ? -11.744 -12.725 16.170 1.00 91.50 96 GLY A CA 1
ATOM 723 C C . GLY A 1 96 ? -12.197 -11.705 15.135 1.00 91.50 96 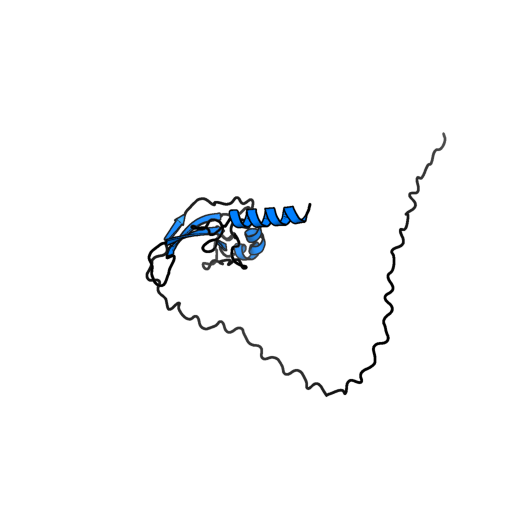GLY A C 1
ATOM 724 O O . GLY A 1 96 ? -12.504 -12.063 14.001 1.00 91.50 96 GLY A O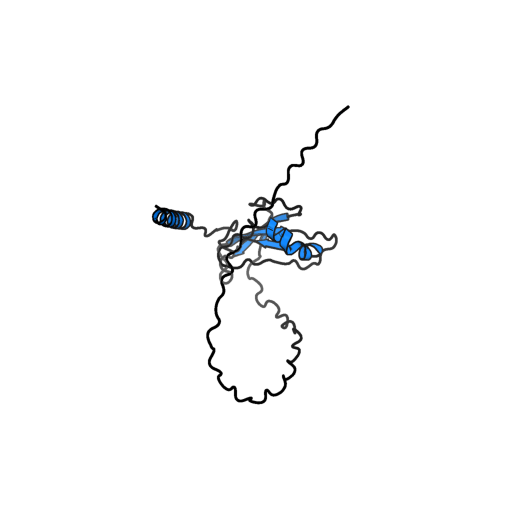 1
ATOM 725 N N . ARG A 1 97 ? -12.202 -10.420 15.506 1.00 95.94 97 ARG A N 1
ATOM 726 C CA . ARG A 1 97 ? -12.467 -9.325 14.560 1.00 95.94 97 ARG A CA 1
ATOM 727 C C . ARG A 1 97 ? -11.426 -9.311 13.439 1.00 95.94 97 ARG A C 1
ATOM 729 O O . ARG A 1 97 ? -10.249 -9.592 13.673 1.00 95.94 97 ARG A O 1
ATOM 736 N N . THR A 1 98 ? -11.859 -8.942 12.240 1.00 97.44 98 THR A N 1
ATOM 737 C CA . THR A 1 98 ? -10.994 -8.751 11.072 1.00 97.44 98 THR A CA 1
ATOM 738 C C . THR A 1 98 ? -10.845 -7.274 10.736 1.00 97.44 98 THR A C 1
ATOM 740 O O . THR A 1 98 ? -11.742 -6.472 10.991 1.00 97.44 98 THR A O 1
ATOM 743 N N . ILE A 1 99 ? -9.721 -6.942 10.115 1.00 98.19 99 ILE A N 1
ATOM 744 C CA . ILE A 1 99 ? -9.439 -5.650 9.490 1.00 98.19 99 ILE A CA 1
ATOM 745 C C . ILE A 1 99 ? -9.178 -5.864 8.001 1.00 98.19 99 ILE A C 1
ATOM 747 O O . ILE A 1 99 ? -8.837 -6.976 7.582 1.00 98.19 99 ILE A O 1
ATOM 751 N N . ARG A 1 100 ? -9.314 -4.802 7.211 1.00 98.38 100 ARG A N 1
ATOM 752 C CA . ARG A 1 100 ? -9.084 -4.828 5.766 1.00 98.38 100 ARG A CA 1
ATOM 753 C C . ARG A 1 100 ? -7.943 -3.876 5.448 1.00 98.38 100 ARG A C 1
ATOM 755 O O . ARG A 1 100 ? -8.059 -2.685 5.706 1.00 98.38 100 ARG A O 1
ATOM 762 N N . LEU A 1 101 ? -6.842 -4.388 4.917 1.00 98.19 101 LEU A N 1
ATOM 763 C CA . LEU A 1 101 ? -5.730 -3.553 4.471 1.00 98.19 101 LEU A CA 1
ATOM 764 C C . LEU A 1 101 ? -5.913 -3.252 2.988 1.00 98.19 101 LEU A C 1
ATOM 766 O O . LEU A 1 101 ? -6.030 -4.204 2.220 1.00 98.19 101 LEU A O 1
ATOM 770 N N . HIS A 1 102 ? -5.983 -1.982 2.587 1.00 98.50 102 HIS A N 1
ATOM 771 C CA . HIS A 1 102 ? -6.065 -1.628 1.166 1.00 98.50 102 HIS A CA 1
ATOM 772 C C . HIS A 1 102 ? -4.684 -1.799 0.533 1.00 98.50 102 HIS A C 1
ATOM 774 O O . HIS A 1 102 ? -3.686 -1.321 1.077 1.00 98.50 102 HIS A O 1
ATOM 780 N N . VAL A 1 103 ? -4.626 -2.527 -0.576 1.00 98.69 103 VAL A N 1
ATOM 781 C CA . VAL A 1 103 ? -3.402 -2.936 -1.266 1.00 98.69 103 VAL A CA 1
ATOM 782 C C . VAL A 1 103 ? -3.501 -2.527 -2.730 1.00 98.69 103 VAL A C 1
ATOM 784 O O . VAL A 1 103 ? -4.531 -2.748 -3.367 1.00 98.69 103 VAL A O 1
ATOM 787 N N . ALA A 1 104 ? -2.404 -2.004 -3.267 1.00 98.62 104 ALA A N 1
ATOM 788 C CA . ALA A 1 104 ? -2.164 -1.835 -4.689 1.00 98.62 104 ALA A CA 1
ATOM 789 C C . ALA A 1 104 ? -1.002 -2.741 -5.119 1.00 98.62 104 ALA A C 1
ATOM 791 O O . ALA A 1 104 ? 0.104 -2.665 -4.579 1.00 98.62 104 ALA A O 1
ATOM 792 N N . ILE A 1 105 ? -1.268 -3.603 -6.092 1.00 98.62 105 ILE A N 1
ATOM 793 C CA . ILE A 1 105 ? -0.288 -4.453 -6.758 1.00 98.62 105 ILE A CA 1
ATOM 794 C C . ILE A 1 105 ? 0.016 -3.786 -8.092 1.00 98.62 105 ILE A C 1
ATOM 796 O O . ILE A 1 105 ? -0.849 -3.727 -8.963 1.00 98.62 105 ILE A O 1
ATOM 800 N N . VAL A 1 106 ? 1.227 -3.261 -8.231 1.00 98.69 106 VAL A N 1
ATOM 801 C CA . VAL A 1 106 ? 1.730 -2.698 -9.482 1.00 98.69 106 VAL A CA 1
ATOM 802 C C . VAL A 1 106 ? 2.482 -3.802 -10.209 1.00 98.69 106 VAL A C 1
ATOM 804 O O . VAL A 1 106 ? 3.496 -4.297 -9.703 1.00 98.69 106 VAL A O 1
ATOM 807 N N . SER A 1 107 ? 1.978 -4.206 -11.369 1.00 98.50 107 SER A N 1
ATOM 808 C CA . SER A 1 107 ? 2.578 -5.287 -12.144 1.00 98.50 107 SER A CA 1
ATOM 809 C C . SER A 1 107 ? 3.921 -4.877 -12.741 1.00 98.50 107 SER A C 1
ATOM 811 O O . SER A 1 107 ? 4.135 -3.729 -13.145 1.00 98.50 107 SER A O 1
ATOM 813 N N . SER A 1 108 ? 4.834 -5.839 -12.821 1.00 98.44 108 SER A N 1
ATOM 814 C CA . SER A 1 108 ? 6.099 -5.675 -13.522 1.00 98.44 108 SER A CA 1
ATOM 815 C C . SER A 1 108 ? 5.883 -5.328 -14.997 1.00 98.44 108 SER A C 1
ATOM 817 O O . SER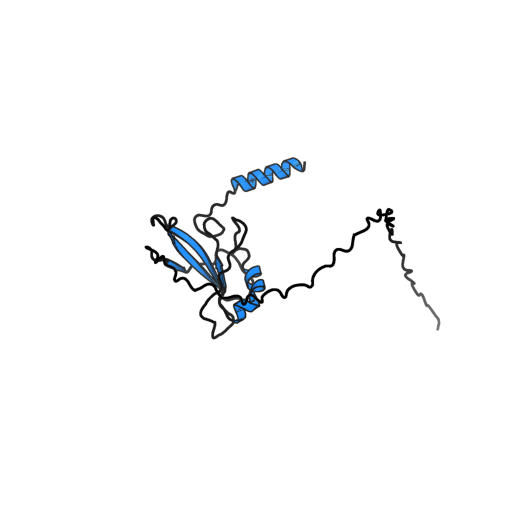 A 1 108 ? 4.946 -5.786 -15.647 1.00 98.44 108 SER A O 1
ATOM 819 N N . LYS A 1 109 ? 6.834 -4.583 -15.560 1.00 97.81 109 LYS A N 1
ATOM 820 C CA . LYS A 1 109 ? 6.926 -4.308 -16.999 1.00 97.81 109 LYS A CA 1
ATOM 821 C C . LYS A 1 109 ? 7.444 -5.510 -17.803 1.00 97.81 109 LYS A C 1
ATOM 823 O O . LYS A 1 109 ? 7.415 -5.478 -19.033 1.00 97.81 109 LYS A O 1
ATOM 828 N N . SER A 1 110 ? 7.971 -6.542 -17.136 1.00 97.56 110 SER A N 1
ATOM 829 C CA . SER A 1 110 ? 8.454 -7.764 -17.783 1.00 97.56 110 SER A CA 1
ATOM 830 C C . SER A 1 110 ? 7.292 -8.667 -18.199 1.00 97.56 110 SER A C 1
ATOM 832 O O . SER A 1 110 ? 6.311 -8.811 -17.480 1.00 97.56 110 SER A O 1
ATOM 834 N N . SER A 1 111 ? 7.441 -9.349 -19.337 1.00 96.94 111 SER A N 1
ATOM 835 C CA . SER A 1 111 ? 6.528 -10.436 -19.740 1.00 96.94 111 SER A CA 1
ATOM 836 C C . SER A 1 111 ? 6.781 -11.751 -18.990 1.00 96.94 111 SER A C 1
ATOM 838 O O . SER A 1 111 ? 5.940 -12.645 -19.025 1.00 96.94 111 SER A O 1
ATOM 840 N N . ASP A 1 112 ? 7.925 -11.850 -18.313 1.00 97.44 112 ASP A N 1
ATOM 841 C CA . ASP A 1 112 ? 8.329 -12.958 -17.445 1.00 97.44 112 ASP A CA 1
ATOM 842 C C . ASP A 1 112 ? 8.913 -12.355 -16.153 1.00 97.44 112 ASP A C 1
ATOM 844 O O . ASP A 1 112 ? 10.129 -12.143 -16.054 1.00 97.44 112 ASP A O 1
ATOM 848 N N . PRO A 1 113 ? 8.060 -11.888 -15.223 1.00 97.56 113 PRO A N 1
ATOM 849 C CA . PRO A 1 113 ? 8.517 -11.301 -13.973 1.00 97.56 113 PRO A CA 1
ATOM 850 C C . PRO A 1 113 ? 9.063 -12.371 -13.029 1.00 97.56 113 PRO A C 1
ATOM 852 O O . PRO A 1 113 ? 8.612 -13.517 -13.006 1.00 97.56 113 PRO A O 1
ATOM 855 N N . ALA A 1 114 ? 10.022 -11.984 -12.195 1.00 97.44 114 ALA A N 1
ATOM 856 C CA . ALA A 1 114 ? 10.491 -12.850 -11.130 1.00 97.44 114 ALA A CA 1
ATOM 857 C C . ALA A 1 114 ? 9.353 -13.121 -10.117 1.00 97.44 114 ALA A C 1
ATOM 859 O O . ALA A 1 114 ? 8.553 -12.227 -9.834 1.00 97.44 114 ALA A O 1
ATOM 860 N N . PRO A 1 115 ? 9.276 -14.338 -9.546 1.00 96.38 115 PRO A N 1
ATOM 861 C CA . PRO A 1 115 ? 8.104 -14.789 -8.790 1.00 96.38 115 PRO A CA 1
ATOM 862 C C . PRO A 1 115 ? 7.954 -14.144 -7.402 1.00 96.38 115 PRO A C 1
ATOM 864 O O . PRO A 1 115 ? 6.909 -14.288 -6.770 1.00 96.38 115 PRO A O 1
ATOM 867 N N . ASP A 1 116 ? 8.995 -13.485 -6.889 1.00 96.81 116 ASP A N 1
ATOM 868 C CA . ASP A 1 116 ? 9.010 -12.804 -5.596 1.00 96.81 116 ASP A CA 1
ATOM 869 C C . ASP A 1 116 ? 8.763 -11.285 -5.750 1.00 96.81 116 ASP A C 1
ATOM 871 O O . ASP A 1 116 ? 9.641 -10.561 -6.236 1.00 96.81 116 ASP A O 1
ATOM 875 N N . PRO A 1 117 ? 7.586 -10.770 -5.337 1.00 97.94 117 PRO A N 1
ATOM 876 C CA . PRO A 1 117 ? 7.292 -9.342 -5.393 1.00 97.94 117 PRO A CA 1
ATOM 877 C C . PRO A 1 117 ? 8.077 -8.572 -4.326 1.00 97.94 117 PRO A C 1
ATOM 879 O O . PRO A 1 117 ? 8.497 -9.125 -3.304 1.00 97.94 117 PRO A O 1
ATOM 882 N N . VAL A 1 118 ? 8.216 -7.262 -4.523 1.00 98.31 118 VAL A N 1
ATOM 883 C CA . VAL A 1 118 ? 8.758 -6.353 -3.507 1.00 98.31 118 VAL A CA 1
ATOM 884 C C . VAL A 1 118 ? 7.607 -5.679 -2.776 1.00 98.31 118 VAL A C 1
ATOM 886 O O . VAL A 1 118 ? 6.771 -5.031 -3.392 1.00 98.31 118 VAL A O 1
ATOM 889 N N . VAL A 1 119 ? 7.572 -5.800 -1.449 1.00 98.00 119 VAL A N 1
ATOM 890 C CA . VAL A 1 119 ? 6.586 -5.104 -0.609 1.00 98.00 119 VAL A CA 1
ATOM 891 C C . VAL A 1 119 ? 7.235 -3.870 0.001 1.00 98.00 119 VAL A C 1
ATOM 893 O O . VAL A 1 119 ? 8.213 -3.984 0.742 1.00 98.00 119 VAL A O 1
ATOM 896 N N . TYR A 1 120 ? 6.684 -2.694 -0.288 1.00 96.50 120 TYR A N 1
ATOM 897 C CA . TYR A 1 120 ? 7.140 -1.453 0.324 1.00 96.50 120 TYR A CA 1
ATOM 898 C C . TYR A 1 120 ? 6.434 -1.218 1.662 1.00 96.50 120 TYR A C 1
ATOM 900 O O . TYR A 1 120 ? 5.207 -1.258 1.756 1.00 96.50 120 TYR A O 1
ATOM 908 N N . LEU A 1 121 ? 7.225 -0.941 2.698 1.00 93.19 121 LEU A N 1
ATOM 909 C CA . LEU A 1 121 ? 6.740 -0.551 4.016 1.00 93.19 121 LEU A CA 1
ATOM 910 C C . LEU A 1 121 ? 7.089 0.910 4.254 1.00 93.19 121 LEU A C 1
ATOM 912 O O . LEU A 1 121 ? 8.258 1.269 4.401 1.00 93.19 121 LEU A O 1
ATOM 916 N N . ASN A 1 122 ? 6.059 1.744 4.298 1.00 90.19 122 ASN A N 1
ATOM 917 C CA . ASN A 1 122 ? 6.224 3.144 4.636 1.00 90.19 122 ASN A CA 1
ATOM 918 C C . ASN A 1 122 ? 6.665 3.299 6.103 1.00 90.19 122 ASN A C 1
ATOM 920 O O . ASN A 1 122 ? 6.233 2.546 6.982 1.00 90.19 122 ASN A O 1
ATOM 924 N N . GLY A 1 123 ? 7.549 4.266 6.347 1.00 86.88 123 GLY A N 1
ATOM 925 C CA . GLY A 1 123 ? 8.011 4.639 7.679 1.00 86.88 123 GLY A CA 1
ATOM 926 C C . GLY A 1 123 ? 7.052 5.576 8.425 1.00 86.88 123 GLY A C 1
ATOM 927 O O . GLY A 1 123 ? 5.855 5.643 8.157 1.00 86.88 123 GLY A O 1
ATOM 928 N N . GLY A 1 124 ? 7.599 6.302 9.405 1.00 85.12 124 GLY A N 1
ATOM 929 C CA . GLY A 1 124 ? 6.808 7.114 10.332 1.00 85.12 124 GLY A CA 1
ATOM 930 C C . GLY A 1 124 ? 5.958 6.247 11.265 1.00 85.12 124 GLY A C 1
ATOM 931 O O . GLY A 1 124 ? 6.276 5.092 11.544 1.00 85.12 124 GLY A O 1
ATOM 932 N N . PRO A 1 125 ? 4.899 6.825 11.822 1.00 82.62 125 PRO A N 1
ATOM 933 C CA . PRO A 1 125 ? 3.624 6.119 11.863 1.00 82.62 125 PRO A CA 1
ATOM 934 C C . PRO A 1 125 ? 2.535 6.933 11.154 1.00 82.62 125 PRO A C 1
ATOM 936 O O . PRO A 1 125 ? 2.655 8.145 10.998 1.00 82.62 125 PRO A O 1
ATOM 939 N N . GLY A 1 126 ? 1.448 6.274 10.753 1.00 86.56 126 GLY A N 1
ATOM 940 C CA . GLY A 1 126 ? 0.243 6.973 10.294 1.00 86.56 126 GLY A CA 1
ATOM 941 C C . GLY A 1 126 ? 0.253 7.437 8.837 1.00 86.56 126 GLY A C 1
ATOM 942 O O . GLY A 1 126 ? -0.727 8.029 8.404 1.00 86.56 126 GLY A O 1
ATOM 943 N N . ILE A 1 127 ? 1.316 7.184 8.066 1.00 89.94 127 ILE A N 1
ATOM 944 C CA . ILE A 1 127 ? 1.389 7.657 6.679 1.00 89.94 127 ILE A CA 1
ATOM 945 C C . ILE A 1 127 ? 0.460 6.837 5.776 1.00 89.94 127 ILE A C 1
ATOM 947 O O . ILE A 1 127 ? 0.394 5.604 5.837 1.00 89.94 127 ILE A O 1
ATOM 951 N N . HIS A 1 128 ? -0.252 7.561 4.919 1.00 91.88 128 HIS A N 1
ATOM 952 C CA . HIS A 1 128 ? -1.068 7.031 3.837 1.00 91.88 128 HIS A CA 1
ATOM 953 C C . HIS A 1 128 ? -0.121 6.761 2.660 1.00 91.88 128 HIS A C 1
ATOM 955 O O . HIS A 1 128 ? 0.440 7.685 2.076 1.00 91.88 128 HIS A O 1
ATOM 961 N N . THR A 1 129 ? 0.150 5.497 2.355 1.00 95.69 129 THR A N 1
ATOM 962 C CA . THR A 1 129 ? 1.122 5.106 1.319 1.00 95.69 129 THR A CA 1
ATOM 963 C C . THR A 1 129 ? 0.508 5.216 -0.067 1.00 95.69 129 THR A C 1
ATOM 965 O O . THR A 1 129 ? 1.153 5.706 -0.994 1.00 95.69 129 THR A O 1
ATOM 968 N N . LEU A 1 130 ? -0.749 4.795 -0.206 1.00 97.06 130 LEU A N 1
ATOM 969 C CA . LEU A 1 130 ? -1.407 4.663 -1.506 1.00 97.06 130 LEU A CA 1
ATOM 970 C C . LEU A 1 130 ? -1.711 6.003 -2.191 1.00 97.06 130 LEU A C 1
ATOM 972 O O . LEU A 1 130 ? -1.775 6.065 -3.417 1.00 97.06 130 LEU A O 1
ATOM 976 N N . ILE A 1 131 ? -1.808 7.100 -1.434 1.00 95.56 131 ILE A N 1
ATOM 977 C CA . ILE A 1 131 ? -1.945 8.449 -2.011 1.00 95.56 131 ILE A CA 1
ATOM 978 C C . ILE A 1 131 ? -0.685 8.905 -2.766 1.00 95.56 131 ILE A C 1
ATOM 980 O O . ILE A 1 131 ? -0.756 9.818 -3.581 1.00 95.56 131 ILE A O 1
ATOM 984 N N . ALA A 1 132 ? 0.463 8.269 -2.513 1.00 95.62 132 ALA A N 1
ATOM 985 C CA . ALA A 1 132 ? 1.740 8.565 -3.155 1.00 95.62 132 ALA A CA 1
ATOM 986 C C . ALA A 1 132 ? 2.130 7.499 -4.200 1.00 95.62 132 ALA A C 1
ATOM 988 O O . ALA A 1 132 ? 3.311 7.337 -4.510 1.00 95.62 132 ALA A O 1
ATOM 989 N N . THR A 1 133 ? 1.156 6.767 -4.753 1.00 97.38 133 THR A N 1
ATOM 990 C CA . THR A 1 133 ? 1.411 5.684 -5.719 1.00 97.38 133 T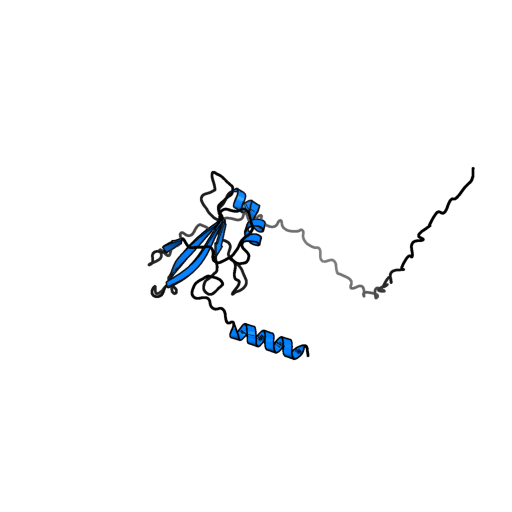HR A CA 1
ATOM 991 C C . THR A 1 133 ? 2.221 6.153 -6.930 1.00 97.38 133 THR A C 1
ATOM 993 O O . THR A 1 133 ? 3.229 5.526 -7.242 1.00 97.38 133 THR A O 1
ATOM 996 N N . ASP A 1 134 ? 1.878 7.291 -7.548 1.00 97.88 134 ASP A N 1
ATOM 997 C CA . ASP A 1 134 ? 2.623 7.839 -8.697 1.00 97.88 134 ASP A CA 1
ATOM 998 C C . ASP A 1 134 ? 4.116 8.048 -8.382 1.00 97.88 134 ASP A C 1
ATOM 1000 O O . ASP A 1 134 ? 5.001 7.729 -9.186 1.00 97.88 134 ASP A O 1
ATOM 1004 N N . TYR A 1 135 ? 4.403 8.546 -7.175 1.00 96.75 135 TYR A N 1
ATOM 1005 C CA . TYR A 1 135 ? 5.767 8.738 -6.695 1.00 96.75 135 TYR A CA 1
ATOM 1006 C C . TYR A 1 135 ? 6.498 7.402 -6.553 1.00 96.75 135 TYR A C 1
ATOM 1008 O O . TYR A 1 135 ? 7.624 7.277 -7.028 1.00 96.75 135 TYR A O 1
ATOM 1016 N N . PHE A 1 136 ? 5.869 6.395 -5.942 1.00 97.31 136 PHE A N 1
ATOM 1017 C CA . PHE A 1 136 ? 6.508 5.098 -5.723 1.00 97.31 136 PHE A CA 1
ATOM 1018 C C . PHE A 1 136 ? 6.696 4.287 -7.003 1.00 97.31 136 PHE A C 1
ATOM 1020 O O . PHE A 1 136 ? 7.742 3.662 -7.153 1.00 97.31 136 PHE A O 1
ATOM 1027 N N . VAL A 1 137 ? 5.752 4.339 -7.944 1.00 97.94 137 VAL A N 1
ATOM 1028 C CA . VAL A 1 137 ? 5.917 3.714 -9.267 1.00 97.94 137 VAL A CA 1
ATOM 1029 C C . VAL A 1 137 ? 7.129 4.301 -9.988 1.00 97.94 137 VAL A C 1
ATOM 1031 O O . VAL A 1 137 ? 7.948 3.557 -10.517 1.00 97.94 137 VAL A O 1
ATOM 1034 N N . THR A 1 138 ? 7.300 5.624 -9.929 1.00 97.69 138 THR A N 1
ATOM 1035 C CA . THR A 1 138 ? 8.465 6.298 -10.522 1.00 97.69 138 THR A CA 1
ATOM 1036 C C . THR A 1 138 ? 9.759 5.987 -9.763 1.00 97.69 138 THR A C 1
ATOM 1038 O O . THR A 1 138 ? 10.800 5.750 -10.370 1.00 97.69 138 THR A O 1
ATOM 1041 N N . LEU A 1 139 ? 9.719 5.991 -8.427 1.00 97.44 139 LEU A N 1
ATOM 1042 C CA . LEU A 1 139 ? 10.892 5.752 -7.582 1.00 97.44 139 LEU A CA 1
ATOM 1043 C C . LEU A 1 139 ? 11.433 4.324 -7.733 1.00 97.44 139 LEU A C 1
ATOM 1045 O O . LEU A 1 139 ? 12.644 4.117 -7.671 1.00 97.44 139 LEU A O 1
ATOM 1049 N N . PHE A 1 140 ? 10.543 3.350 -7.909 1.00 97.69 140 PHE A N 1
ATOM 1050 C CA . PHE A 1 140 ? 10.871 1.929 -7.988 1.00 97.69 140 PHE A CA 1
ATOM 1051 C C . PHE A 1 140 ? 10.820 1.383 -9.422 1.00 97.69 140 PHE A C 1
ATOM 1053 O O . PHE A 1 140 ? 10.624 0.183 -9.609 1.00 97.69 140 PHE A O 1
ATOM 1060 N N . ASP A 1 141 ? 11.042 2.228 -10.432 1.00 97.62 141 ASP A N 1
ATOM 1061 C CA . ASP A 1 141 ? 11.013 1.827 -11.846 1.00 97.62 141 ASP A CA 1
ATOM 1062 C C . ASP A 1 141 ? 11.950 0.641 -12.145 1.00 97.62 141 ASP A C 1
ATOM 1064 O O . ASP A 1 141 ? 11.556 -0.330 -12.792 1.00 97.62 141 ASP A O 1
ATOM 1068 N N . ASP A 1 142 ? 13.158 0.670 -11.571 1.00 97.50 142 ASP A N 1
ATOM 1069 C CA . ASP A 1 142 ? 14.157 -0.399 -11.703 1.00 97.50 142 ASP A CA 1
ATOM 1070 C C . ASP A 1 142 ? 13.691 -1.727 -11.081 1.00 97.50 142 ASP A C 1
ATOM 1072 O O . ASP A 1 142 ? 14.047 -2.802 -11.563 1.00 97.50 142 ASP A O 1
ATOM 1076 N N . ILE A 1 143 ? 12.883 -1.676 -10.016 1.00 97.75 143 ILE A N 1
ATOM 1077 C CA . ILE A 1 143 ? 12.275 -2.873 -9.418 1.00 97.75 143 ILE A CA 1
ATOM 1078 C C . ILE A 1 143 ? 11.176 -3.400 -10.340 1.00 97.75 143 ILE A C 1
ATOM 1080 O O . ILE A 1 143 ? 11.157 -4.592 -10.656 1.00 97.75 143 ILE A O 1
ATOM 1084 N N . LEU A 1 144 ? 10.312 -2.505 -10.826 1.00 98.25 144 LEU A N 1
ATOM 1085 C CA . LEU A 1 144 ? 9.216 -2.828 -11.740 1.00 98.25 144 LEU A CA 1
ATOM 1086 C C . LEU A 1 144 ? 9.699 -3.409 -13.072 1.00 98.25 144 LEU A C 1
ATOM 1088 O O . LEU A 1 144 ? 8.959 -4.152 -13.718 1.00 98.25 144 LEU A O 1
ATOM 1092 N N . ALA A 1 145 ? 10.951 -3.164 -13.464 1.00 98.00 145 ALA A N 1
ATOM 1093 C CA . ALA A 1 145 ? 11.560 -3.799 -14.630 1.00 98.00 145 ALA A CA 1
ATOM 1094 C C . ALA A 1 145 ? 11.562 -5.339 -14.561 1.00 98.00 145 ALA A C 1
ATOM 1096 O O . ALA A 1 145 ? 11.585 -5.980 -15.611 1.00 98.00 145 ALA A O 1
ATOM 1097 N N . GLN A 1 146 ? 11.544 -5.940 -13.362 1.00 98.19 146 GLN A N 1
ATOM 1098 C CA . GLN A 1 146 ? 11.594 -7.402 -13.202 1.00 98.19 146 GLN A CA 1
ATOM 1099 C C . GLN A 1 146 ? 10.658 -7.981 -12.136 1.00 98.19 146 GLN A C 1
ATOM 1101 O O . GLN A 1 146 ? 10.531 -9.202 -12.065 1.00 98.19 146 GLN A O 1
ATOM 1106 N N . ARG A 1 147 ? 10.046 -7.161 -11.279 1.00 98.62 147 ARG A N 1
ATOM 1107 C CA . ARG A 1 147 ? 9.262 -7.624 -10.127 1.00 98.62 147 ARG A CA 1
ATOM 1108 C C . ARG A 1 147 ? 8.000 -6.801 -9.974 1.00 98.62 147 ARG A C 1
ATOM 1110 O O . ARG A 1 147 ? 8.010 -5.608 -10.253 1.00 98.62 147 ARG A O 1
ATOM 1117 N N . ASP A 1 148 ? 6.949 -7.421 -9.462 1.00 98.69 148 ASP A N 1
ATOM 1118 C CA . ASP A 1 148 ? 5.780 -6.675 -9.012 1.00 98.69 148 ASP A CA 1
ATOM 1119 C C . ASP A 1 148 ? 6.130 -5.865 -7.757 1.00 98.69 148 ASP A C 1
ATOM 1121 O O . ASP A 1 148 ? 6.932 -6.293 -6.913 1.00 98.69 148 ASP A O 1
ATOM 1125 N N . LEU A 1 149 ? 5.503 -4.700 -7.618 1.00 98.62 149 LEU A N 1
ATOM 1126 C CA . LEU A 1 149 ? 5.607 -3.847 -6.440 1.00 98.62 149 LEU A CA 1
ATOM 1127 C C . LEU A 1 149 ? 4.270 -3.844 -5.701 1.00 98.62 149 LEU A C 1
ATOM 1129 O O . LEU A 1 149 ? 3.237 -3.478 -6.254 1.00 98.62 149 LEU A O 1
ATOM 1133 N N . ILE A 1 150 ? 4.300 -4.209 -4.425 1.00 98.62 150 ILE A N 1
ATOM 1134 C CA . ILE A 1 150 ? 3.137 -4.177 -3.544 1.00 98.62 150 ILE A CA 1
ATOM 1135 C C . ILE A 1 150 ? 3.250 -2.949 -2.646 1.00 98.62 150 ILE A C 1
ATOM 1137 O O . ILE A 1 150 ? 4.151 -2.848 -1.806 1.00 98.62 150 ILE A O 1
ATOM 1141 N N . LEU A 1 151 ? 2.301 -2.035 -2.813 1.00 98.31 151 LEU A N 1
ATOM 1142 C CA . LEU A 1 151 ? 2.068 -0.894 -1.938 1.00 98.31 151 LEU A CA 1
ATOM 1143 C C . LEU A 1 151 ? 0.803 -1.171 -1.130 1.00 98.31 151 LEU A C 1
ATOM 1145 O O . LEU A 1 151 ? -0.150 -1.753 -1.641 1.00 98.31 151 LEU A O 1
ATOM 1149 N N . PHE A 1 152 ? 0.761 -0.765 0.131 1.00 98.12 152 PHE A N 1
ATOM 1150 C CA . PHE A 1 152 ? -0.456 -0.900 0.923 1.00 98.12 152 PHE A CA 1
ATOM 1151 C C . PHE A 1 152 ? -0.482 0.104 2.062 1.00 98.12 152 PHE A C 1
ATOM 1153 O O . PHE A 1 152 ? 0.563 0.552 2.545 1.00 98.12 152 PHE A O 1
ATOM 1160 N N . ASP A 1 153 ? -1.687 0.424 2.513 1.00 97.62 153 ASP A N 1
ATOM 1161 C CA . ASP A 1 153 ? -1.866 1.200 3.727 1.00 97.62 153 ASP A CA 1
ATOM 1162 C C . ASP A 1 153 ? -1.824 0.270 4.939 1.00 97.62 153 ASP A C 1
ATOM 1164 O O . ASP A 1 153 ? -2.533 -0.738 5.025 1.00 97.62 153 ASP A O 1
ATOM 1168 N N . GLN A 1 154 ? -0.961 0.594 5.897 1.00 95.56 154 GLN A N 1
ATOM 1169 C CA . GLN A 1 154 ? -0.834 -0.187 7.119 1.00 95.56 154 GLN A CA 1
ATOM 1170 C C . GLN A 1 154 ? -2.131 -0.117 7.943 1.00 95.56 154 GLN A C 1
ATOM 1172 O O . GLN A 1 154 ? -3.030 0.687 7.698 1.00 95.56 154 GLN A O 1
ATOM 1177 N N . ARG A 1 155 ? -2.260 -0.999 8.940 1.00 96.00 155 ARG A N 1
ATOM 1178 C CA . ARG A 1 155 ? -3.423 -1.000 9.839 1.00 96.00 155 ARG A CA 1
ATOM 1179 C C . ARG A 1 155 ? -3.640 0.399 10.421 1.00 96.00 155 ARG A C 1
ATOM 1181 O O . ARG A 1 155 ? -2.739 0.927 11.068 1.00 96.00 155 ARG A O 1
ATOM 1188 N N . GLY A 1 156 ? -4.857 0.919 10.283 1.00 95.50 156 GLY A N 1
ATOM 1189 C CA . GLY A 1 156 ? -5.239 2.203 10.861 1.00 95.50 156 GLY A CA 1
ATOM 1190 C C . GLY A 1 156 ? -4.842 3.421 10.034 1.00 95.50 156 GLY A C 1
ATOM 1191 O O . GLY A 1 156 ? -5.042 4.527 10.521 1.00 95.50 156 GLY A O 1
ATOM 1192 N N . THR A 1 157 ? -4.291 3.256 8.829 1.00 94.94 157 THR A N 1
ATOM 1193 C CA . THR A 1 157 ? -3.895 4.379 7.967 1.00 94.94 157 THR A CA 1
ATOM 1194 C C . THR A 1 157 ? -4.631 4.346 6.632 1.00 94.94 157 THR A C 1
ATOM 1196 O O . THR A 1 157 ? -5.053 3.282 6.178 1.00 94.94 157 THR A O 1
ATOM 1199 N N . GLY A 1 158 ? -4.769 5.512 6.000 1.00 94.94 158 GLY A N 1
ATOM 1200 C CA . GLY A 1 158 ? -5.256 5.646 4.630 1.00 94.94 158 GLY A CA 1
ATOM 1201 C C . GLY A 1 158 ? -6.573 4.933 4.357 1.00 94.94 158 GLY A C 1
ATOM 1202 O O . GLY A 1 158 ? -7.555 5.085 5.079 1.00 94.94 158 GLY A O 1
ATOM 1203 N N . TYR A 1 159 ? -6.593 4.153 3.283 1.00 96.94 159 TYR A N 1
ATOM 1204 C CA . TYR A 1 159 ? -7.793 3.465 2.810 1.00 96.94 159 TYR A CA 1
ATOM 1205 C C . TYR A 1 159 ? -8.044 2.116 3.498 1.00 96.94 159 TYR A C 1
ATOM 1207 O O . TYR A 1 159 ? -9.008 1.421 3.148 1.00 96.94 159 TYR A O 1
ATOM 1215 N N . SER A 1 160 ? -7.188 1.727 4.449 1.00 97.62 160 SER A N 1
ATOM 1216 C CA . SER A 1 160 ? -7.369 0.529 5.267 1.00 97.62 160 SER A CA 1
ATOM 1217 C C . SER A 1 160 ? -8.458 0.734 6.317 1.00 97.62 160 SER A C 1
ATOM 1219 O O . SER A 1 160 ? -8.626 1.813 6.874 1.00 97.62 160 SER A O 1
ATOM 1221 N N . GLU A 1 161 ? -9.204 -0.327 6.614 1.00 97.69 161 GLU A N 1
ATOM 1222 C CA . GLU A 1 161 ? -10.401 -0.272 7.448 1.00 97.69 161 GLU A CA 1
ATOM 1223 C C . GLU A 1 161 ? -10.245 -1.146 8.712 1.00 97.69 161 GLU A C 1
ATOM 1225 O O . GLU A 1 161 ? -9.948 -2.345 8.603 1.00 97.69 161 GLU A O 1
ATOM 1230 N N . PRO A 1 162 ? -10.479 -0.587 9.918 1.00 96.81 162 PRO A N 1
ATOM 1231 C CA . PRO A 1 162 ? -10.789 0.823 10.183 1.00 96.81 162 PRO A CA 1
ATOM 1232 C C . PRO A 1 162 ? -9.551 1.728 10.043 1.00 96.81 162 PRO A C 1
ATOM 1234 O O . PRO A 1 162 ? -8.455 1.336 10.447 1.00 96.81 162 PRO A O 1
ATOM 1237 N N . ALA A 1 163 ? -9.754 2.944 9.531 1.00 94.31 163 ALA A N 1
ATOM 1238 C CA . ALA A 1 163 ? -8.768 4.020 9.584 1.00 94.31 163 ALA A CA 1
ATOM 1239 C C . ALA A 1 163 ? -8.827 4.703 10.961 1.00 94.31 163 ALA A C 1
ATOM 1241 O O . ALA A 1 163 ? -9.897 4.790 11.568 1.00 94.31 163 ALA A O 1
ATOM 1242 N N . LEU A 1 164 ? -7.681 5.157 11.467 1.00 93.56 164 LEU A N 1
ATOM 1243 C CA . LEU A 1 164 ? -7.551 5.849 12.755 1.00 93.56 164 LEU A CA 1
ATOM 1244 C C . LEU A 1 164 ? -7.265 7.346 12.562 1.00 93.56 164 LEU A C 1
ATOM 1246 O O . LEU A 1 164 ? -6.620 7.965 13.406 1.00 93.56 164 LEU A O 1
ATOM 1250 N N . ASP A 1 165 ? -7.714 7.914 11.441 1.00 87.12 165 ASP A N 1
ATOM 1251 C CA . ASP A 1 165 ? -7.633 9.350 11.197 1.00 87.12 165 ASP A CA 1
ATOM 1252 C C . ASP A 1 165 ? -8.503 10.106 12.217 1.00 87.12 165 ASP A C 1
ATOM 1254 O O . ASP A 1 165 ? -9.638 9.715 12.497 1.00 87.12 165 ASP A O 1
ATOM 1258 N N . CYS A 1 166 ? -7.965 11.198 12.765 1.00 88.94 166 CYS A N 1
ATOM 1259 C CA . CYS A 1 166 ? -8.616 12.030 13.780 1.00 88.94 166 CYS A CA 1
ATOM 1260 C C . CYS A 1 166 ? -8.832 13.451 13.231 1.00 88.94 166 CYS A C 1
ATOM 1262 O O . CYS A 1 166 ? -8.065 14.355 13.592 1.00 88.94 166 CYS A O 1
ATOM 1264 N N . PRO A 1 167 ? -9.826 13.672 12.349 1.00 88.06 167 PRO A N 1
ATOM 1265 C CA . PRO A 1 167 ? -10.045 14.974 11.719 1.00 88.06 167 PRO A CA 1
ATOM 1266 C C . PRO A 1 167 ? -10.239 16.089 12.751 1.00 88.06 167 PRO A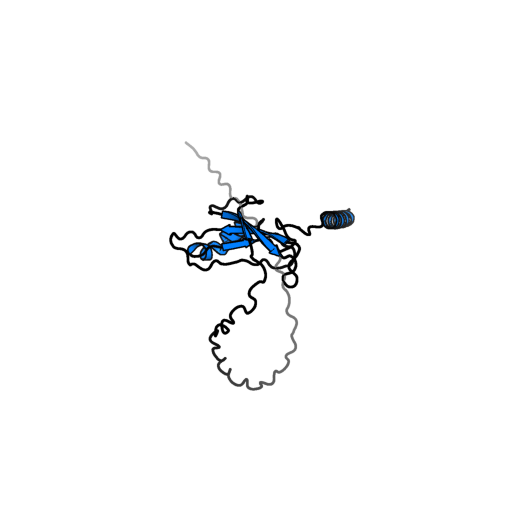 C 1
ATOM 1268 O O . PRO A 1 167 ? -9.696 17.172 12.573 1.00 88.06 167 PRO A O 1
ATOM 1271 N N . GLU A 1 168 ? -10.877 15.807 13.886 1.00 89.50 168 GLU A N 1
ATOM 1272 C CA . GLU A 1 168 ? -11.086 16.780 14.963 1.00 89.50 168 GLU A CA 1
ATOM 1273 C C . GLU A 1 168 ? -9.764 17.234 15.597 1.00 89.50 168 GLU A C 1
ATOM 1275 O O . GLU A 1 168 ? -9.618 18.386 16.002 1.00 89.50 168 GLU A O 1
ATOM 1280 N N . THR A 1 169 ? -8.775 16.336 15.682 1.00 88.69 169 THR A N 1
ATOM 1281 C CA . THR A 1 169 ? -7.438 16.691 16.185 1.00 88.69 169 THR A CA 1
ATOM 1282 C C . THR A 1 169 ? -6.708 17.556 15.169 1.00 88.69 169 THR A C 1
ATOM 1284 O O . THR A 1 169 ? -6.098 18.557 15.535 1.00 88.69 169 THR A O 1
ATOM 1287 N N . THR A 1 170 ? -6.793 17.193 13.890 1.00 86.50 170 THR A N 1
ATOM 1288 C CA . THR A 1 170 ? -6.210 17.963 12.792 1.00 86.50 170 THR A CA 1
ATOM 1289 C C . THR A 1 170 ? -6.804 19.373 12.727 1.00 86.50 170 THR A C 1
ATOM 1291 O O . THR A 1 170 ? -6.054 20.346 12.700 1.00 86.50 170 THR A O 1
ATOM 1294 N N . GLU A 1 171 ? -8.129 19.497 12.786 1.00 91.81 171 GLU A N 1
ATOM 1295 C CA . GLU A 1 171 ? -8.845 20.777 12.828 1.00 91.81 171 GLU A CA 1
ATOM 1296 C C . GLU A 1 171 ? -8.445 21.620 14.042 1.00 91.81 171 GLU A C 1
ATOM 1298 O O . GLU A 1 171 ? -8.134 22.801 13.890 1.00 91.81 171 GLU A O 1
ATOM 1303 N N . ALA A 1 172 ? -8.383 21.022 15.237 1.00 91.12 172 ALA A N 1
ATOM 1304 C CA . ALA A 1 172 ? -7.980 21.732 16.449 1.00 91.12 172 ALA A CA 1
ATOM 1305 C C . ALA A 1 172 ? -6.536 22.259 16.372 1.00 91.12 172 ALA A C 1
ATOM 1307 O O . ALA A 1 172 ? -6.264 23.379 16.804 1.00 91.12 172 ALA A O 1
ATOM 1308 N N . VAL A 1 173 ? -5.613 21.474 15.805 1.00 89.69 173 VAL A N 1
ATOM 1309 C CA . VAL A 1 173 ? -4.220 21.900 15.600 1.00 89.69 173 VAL A CA 1
ATOM 1310 C C . VAL A 1 173 ? -4.151 23.063 14.613 1.00 89.69 173 VAL A C 1
ATOM 1312 O O . VAL A 1 173 ? -3.480 24.053 14.900 1.00 89.69 173 VAL A O 1
ATOM 1315 N N . PHE A 1 174 ? -4.854 22.981 13.482 1.00 90.56 174 PHE A N 1
ATOM 1316 C CA . PHE A 1 174 ? -4.862 24.067 12.500 1.00 90.56 174 PHE A CA 1
ATOM 1317 C C . PHE A 1 174 ? -5.478 25.351 13.057 1.00 90.56 174 PHE A C 1
ATOM 1319 O O . PHE A 1 174 ? -4.889 26.416 12.886 1.00 90.56 174 PHE A O 1
ATOM 1326 N N . ALA A 1 175 ? -6.590 25.247 13.788 1.00 91.56 175 ALA A N 1
ATOM 1327 C CA . ALA A 1 175 ? -7.216 26.394 14.441 1.00 91.56 175 ALA A CA 1
ATOM 1328 C C . ALA A 1 175 ? -6.274 27.075 15.450 1.00 91.56 175 ALA A C 1
ATOM 1330 O O . ALA A 1 175 ? -6.246 28.300 15.546 1.00 91.56 175 ALA A O 1
ATOM 1331 N N . HIS A 1 176 ? -5.476 26.296 16.188 1.00 89.69 176 HIS A N 1
ATOM 1332 C CA . HIS A 1 176 ? -4.495 26.855 17.115 1.00 89.69 176 HIS A CA 1
ATOM 1333 C C . HIS A 1 176 ? -3.345 27.564 16.386 1.00 89.69 176 HIS A C 1
ATOM 1335 O O . HIS A 1 176 ? -2.962 28.663 16.777 1.00 89.69 176 HIS A O 1
ATOM 1341 N N . ILE A 1 177 ? -2.832 26.974 15.305 1.00 92.50 177 ILE A N 1
ATOM 1342 C CA . ILE A 1 177 ? -1.772 27.599 14.502 1.00 92.50 177 ILE A CA 1
ATOM 1343 C C . ILE A 1 177 ? -2.260 28.920 13.897 1.00 92.50 177 ILE A C 1
ATOM 1345 O O . ILE A 1 177 ? -1.518 29.894 13.912 1.00 92.50 177 ILE A O 1
ATOM 1349 N N . GLU A 1 178 ? -3.496 28.979 13.395 1.00 90.75 178 GLU A N 1
ATOM 1350 C CA . GLU A 1 178 ? -4.068 30.211 12.833 1.00 90.75 178 GLU A CA 1
ATOM 1351 C C . GLU A 1 178 ? -4.211 31.308 13.897 1.00 90.75 178 GLU A C 1
ATOM 1353 O O . GLU A 1 178 ? -3.879 32.459 13.631 1.00 90.75 178 GLU A O 1
ATOM 1358 N N . SER A 1 179 ? -4.576 30.945 15.133 1.00 87.44 179 SER A N 1
ATOM 1359 C CA . SER A 1 179 ? -4.675 31.909 16.238 1.00 87.44 179 SER A CA 1
ATOM 1360 C C . SER A 1 179 ? -3.348 32.566 16.639 1.00 87.44 179 SER A C 1
ATOM 1362 O O . SER A 1 179 ? -3.375 33.642 17.225 1.00 87.44 179 SER A O 1
ATOM 1364 N N . ASP A 1 180 ? -2.207 31.942 16.328 1.00 84.50 180 ASP A N 1
ATOM 1365 C CA . ASP A 1 180 ? -0.874 32.487 16.624 1.00 84.50 180 ASP A CA 1
ATOM 1366 C C . ASP A 1 180 ? -0.332 33.386 15.492 1.00 84.50 180 ASP A C 1
ATOM 1368 O O . ASP A 1 180 ? 0.724 34.010 15.647 1.00 84.50 180 ASP A O 1
ATOM 1372 N N . LEU A 1 181 ? -1.006 33.420 14.336 1.00 87.62 181 LEU A N 1
ATOM 1373 C CA . LEU A 1 181 ? -0.598 34.207 13.167 1.00 87.62 181 LEU A CA 1
ATOM 1374 C C . LEU A 1 181 ? -1.276 35.587 13.085 1.00 87.62 181 LEU A C 1
ATOM 1376 O O . LEU A 1 181 ? -0.774 36.436 12.342 1.00 87.62 181 LEU A O 1
ATOM 1380 N N . ASP A 1 182 ? -2.357 35.802 13.839 1.00 68.44 182 ASP A N 1
ATOM 1381 C CA . ASP A 1 182 ? -3.092 37.074 13.974 1.00 68.44 182 ASP A CA 1
ATOM 1382 C C . ASP A 1 182 ? -2.613 37.911 15.179 1.00 68.44 182 ASP A C 1
ATOM 1384 O O . ASP A 1 182 ? -2.557 39.161 15.050 1.00 68.44 182 ASP A O 1
#

Radius of gyration: 30.45 Å; chains: 1; bounding box: 65×80×71 Å

Secondary structure (DSSP, 8-state):
----------------------PPP---------------PPPP----------------SS--EEEE---SS---SS--EEEEEEEEES-SSS--SEEEEEEEEE--SSSS--SSPEEP---TTT--SGGGHHHHHHHTHHHHTTS-EEEEPPTBSTTSBSB---HHHHHHHHHHHHHTT-